Protein AF-Q3Z3P1-F1 (afdb_monomer_lite)

Foldseek 3Di:
DDPVVVVVVVCVVVVNDDPPDDDPDDDLLVVLLVQLVVVQVVCVVVVHHDDPVNSVVSSVVSSVVVVVVVVVVVVVVVVVD

Secondary structure (DSSP, 8-state):
--HHHHHHHHHHHTT-------SSS--HHHHHHHHHHHHHHHHHHTT-PPPHHHHHHHHHHHHHHHHHHHHHHHHHHHTT-

Structure (mmCIF, N/CA/C/O backbone):
data_AF-Q3Z3P1-F1
#
_entry.id   AF-Q3Z3P1-F1
#
loop_
_atom_site.group_PDB
_atom_site.id
_atom_site.type_symbol
_atom_site.label_atom_id
_atom_site.label_alt_id
_atom_site.label_comp_id
_atom_site.label_asym_id
_atom_site.label_entity_id
_atom_site.label_seq_id
_atom_site.pdbx_PDB_ins_code
_atom_site.Cartn_x
_atom_site.Cartn_y
_atom_site.Cartn_z
_atom_site.occupancy
_atom_site.B_iso_or_equiv
_atom_site.auth_seq_id
_atom_site.auth_comp_id
_atom_site.auth_asym_id
_atom_site.auth_atom_id
_atom_site.pdbx_PDB_model_num
ATOM 1 N N . MET A 1 1 ? 41.154 -9.047 0.038 1.00 55.62 1 MET A N 1
ATOM 2 C CA . MET A 1 1 ? 39.957 -8.627 0.782 1.00 55.62 1 MET A CA 1
ATOM 3 C C . MET A 1 1 ? 39.820 -7.124 0.613 1.00 55.62 1 MET A C 1
ATOM 5 O O . MET A 1 1 ? 40.742 -6.412 0.990 1.00 55.62 1 MET A O 1
ATOM 9 N N . THR A 1 2 ? 38.765 -6.666 -0.053 1.00 75.69 2 THR A N 1
ATOM 10 C CA . THR A 1 2 ? 38.543 -5.267 -0.445 1.00 75.69 2 THR A CA 1
ATOM 11 C C . THR A 1 2 ? 37.476 -4.619 0.435 1.00 75.69 2 THR A C 1
ATOM 13 O O . THR A 1 2 ? 36.665 -5.299 1.064 1.00 75.69 2 THR A O 1
ATOM 16 N N . GLU A 1 3 ? 37.459 -3.291 0.484 1.00 53.91 3 GLU A N 1
ATOM 17 C CA . GLU A 1 3 ? 36.505 -2.510 1.281 1.00 53.91 3 GLU A CA 1
ATOM 18 C C . GLU A 1 3 ? 35.035 -2.863 0.965 1.00 53.91 3 GLU A C 1
ATOM 20 O O . GLU A 1 3 ? 34.202 -2.965 1.868 1.00 53.91 3 GLU A O 1
ATOM 25 N N . ALA A 1 4 ? 34.739 -3.180 -0.301 1.00 65.12 4 AL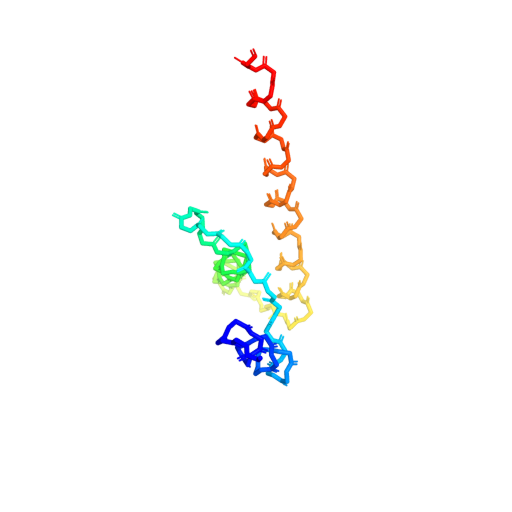A A N 1
ATOM 26 C CA . ALA A 1 4 ? 33.420 -3.617 -0.758 1.00 65.12 4 ALA A CA 1
ATOM 27 C C . ALA A 1 4 ? 32.972 -4.960 -0.146 1.00 65.12 4 ALA A C 1
ATOM 29 O O . ALA A 1 4 ? 31.784 -5.169 0.106 1.00 65.12 4 ALA A O 1
ATOM 30 N N . GLU A 1 5 ? 33.911 -5.863 0.139 1.00 73.19 5 GLU A N 1
ATOM 31 C CA . GLU A 1 5 ? 33.620 -7.182 0.713 1.00 73.19 5 GLU A CA 1
ATOM 32 C C . GLU A 1 5 ? 33.303 -7.083 2.211 1.00 73.19 5 GLU A C 1
ATOM 34 O O . GLU A 1 5 ? 32.355 -7.709 2.691 1.00 73.19 5 GLU A O 1
ATOM 39 N N . ILE A 1 6 ? 34.033 -6.235 2.944 1.00 79.88 6 ILE A N 1
ATOM 40 C CA . ILE A 1 6 ? 33.783 -5.964 4.371 1.00 79.88 6 ILE A CA 1
ATOM 41 C C . ILE A 1 6 ? 32.424 -5.272 4.544 1.00 79.88 6 ILE A C 1
ATOM 43 O O . ILE A 1 6 ? 31.625 -5.651 5.405 1.00 79.88 6 ILE A O 1
ATOM 47 N N . LEU A 1 7 ? 32.116 -4.308 3.674 1.00 67.00 7 LEU A N 1
ATOM 48 C CA . LEU A 1 7 ? 30.833 -3.610 3.672 1.00 67.00 7 LEU A CA 1
ATOM 49 C C . LEU A 1 7 ? 29.660 -4.556 3.354 1.00 67.00 7 LEU A C 1
ATOM 51 O O . LEU A 1 7 ? 28.589 -4.443 3.955 1.00 67.00 7 LEU A O 1
ATOM 55 N N . GLY A 1 8 ? 29.866 -5.522 2.453 1.00 74.31 8 GLY A N 1
ATOM 56 C CA . GLY A 1 8 ? 28.889 -6.569 2.144 1.00 74.31 8 GLY A CA 1
ATOM 57 C C . GLY A 1 8 ? 28.570 -7.467 3.344 1.00 74.31 8 GLY A C 1
ATOM 58 O O . GLY A 1 8 ? 27.406 -7.804 3.573 1.00 74.31 8 GLY A O 1
ATOM 59 N N . LEU A 1 9 ? 29.575 -7.803 4.156 1.00 82.12 9 LEU A N 1
ATOM 60 C CA . LEU A 1 9 ? 29.398 -8.621 5.359 1.00 82.12 9 LEU A CA 1
ATOM 61 C C . LEU A 1 9 ? 28.606 -7.892 6.450 1.00 82.12 9 LEU A C 1
ATOM 63 O O . LEU A 1 9 ? 27.656 -8.460 6.989 1.00 82.12 9 LEU A O 1
ATOM 67 N N . ILE A 1 10 ? 28.936 -6.627 6.732 1.00 78.94 10 ILE A N 1
ATOM 68 C CA . ILE A 1 10 ? 28.228 -5.813 7.738 1.00 78.94 10 ILE A CA 1
ATOM 69 C C . ILE A 1 10 ? 26.745 -5.671 7.371 1.00 78.94 10 ILE A C 1
ATOM 71 O O . ILE A 1 10 ? 25.869 -5.869 8.212 1.00 78.94 10 ILE A O 1
ATOM 75 N N . ARG A 1 11 ? 26.447 -5.398 6.096 1.00 70.75 11 ARG A N 1
ATOM 76 C CA . ARG A 1 11 ? 25.071 -5.267 5.588 1.00 70.75 11 ARG A CA 1
ATOM 77 C C . ARG A 1 11 ? 24.284 -6.571 5.685 1.00 70.75 11 ARG A C 1
ATOM 79 O O . ARG A 1 11 ? 23.122 -6.548 6.082 1.00 70.75 11 ARG A O 1
ATOM 86 N N . ARG A 1 12 ? 24.924 -7.710 5.401 1.00 71.88 12 ARG A N 1
ATOM 87 C CA . ARG A 1 12 ? 24.311 -9.039 5.532 1.00 71.88 12 ARG A CA 1
ATOM 88 C C . ARG A 1 12 ? 23.960 -9.371 6.982 1.00 71.88 12 ARG A C 1
ATOM 90 O O . ARG A 1 12 ? 22.866 -9.867 7.231 1.00 71.88 12 ARG A O 1
ATOM 97 N N . VAL A 1 13 ? 24.856 -9.077 7.925 1.00 76.00 13 VAL A N 1
ATOM 98 C CA . VAL A 1 13 ? 24.624 -9.304 9.364 1.00 76.00 13 VAL A CA 1
ATOM 99 C C . VAL A 1 13 ? 23.550 -8.360 9.913 1.00 76.00 13 VAL A C 1
ATOM 101 O O . VAL A 1 13 ? 22.726 -8.777 10.719 1.00 76.00 13 VAL A O 1
ATOM 104 N N . ALA A 1 14 ? 23.501 -7.118 9.427 1.00 69.56 14 ALA A N 1
ATOM 105 C CA . ALA A 1 14 ? 22.473 -6.142 9.786 1.00 69.56 14 ALA A CA 1
ATOM 106 C C . ALA A 1 14 ? 21.128 -6.333 9.047 1.00 69.56 14 ALA A C 1
ATOM 108 O O . ALA A 1 14 ? 20.189 -5.580 9.292 1.00 69.56 14 ALA A O 1
ATOM 109 N N . GLY A 1 15 ? 21.016 -7.307 8.13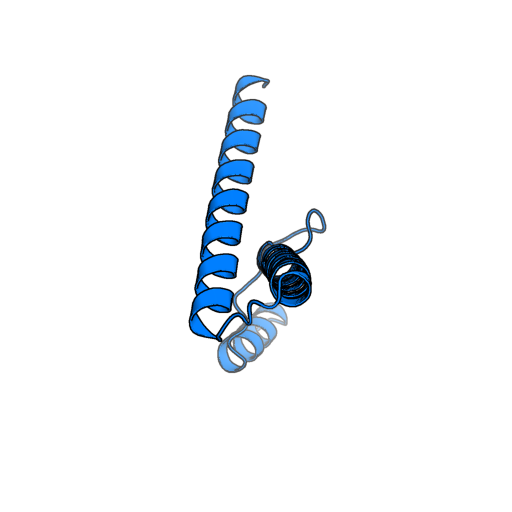3 1.00 51.16 15 GLY A N 1
ATOM 110 C CA . GLY A 1 15 ? 19.795 -7.571 7.357 1.00 51.16 15 GLY A CA 1
ATOM 111 C C . GLY A 1 15 ? 19.456 -6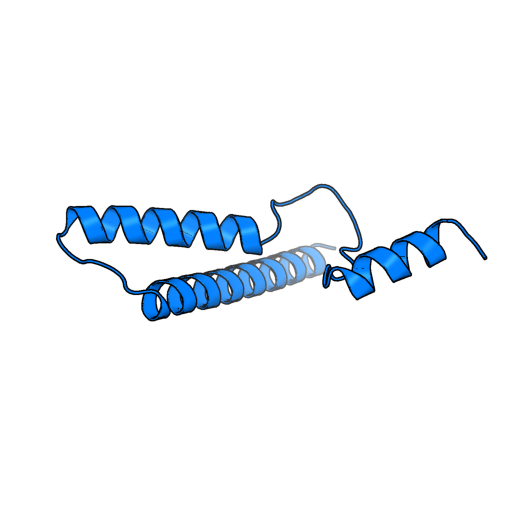.516 6.292 1.00 51.16 15 GLY A C 1
ATOM 112 O O . GLY A 1 15 ? 18.324 -6.463 5.814 1.00 51.16 15 GLY A O 1
ATOM 113 N N . ILE A 1 16 ? 20.414 -5.673 5.903 1.00 61.03 16 ILE A N 1
ATOM 114 C CA . ILE A 1 16 ? 20.228 -4.599 4.923 1.00 61.03 16 ILE A CA 1
ATOM 115 C C . ILE A 1 16 ? 20.599 -5.141 3.538 1.00 61.03 16 ILE A C 1
ATOM 117 O O . ILE A 1 16 ? 21.770 -5.374 3.242 1.00 61.03 16 ILE A O 1
ATOM 121 N N . SER A 1 17 ? 19.599 -5.372 2.684 1.00 54.72 17 SER A N 1
ATOM 122 C CA . SER A 1 17 ? 19.831 -5.890 1.330 1.00 54.72 17 SER A CA 1
ATOM 123 C C . SER A 1 17 ? 20.500 -4.845 0.425 1.00 54.72 17 SER A C 1
ATOM 125 O O . SER A 1 17 ? 20.256 -3.645 0.553 1.00 54.72 17 SER A O 1
ATOM 127 N N . GLN A 1 18 ? 21.360 -5.321 -0.478 1.00 51.28 18 GLN A N 1
ATOM 128 C CA . GLN A 1 18 ? 22.222 -4.559 -1.385 1.00 51.28 18 GLN A CA 1
ATOM 129 C C . GLN A 1 18 ? 21.386 -3.672 -2.325 1.00 51.28 18 GLN A C 1
ATOM 131 O O . GLN A 1 18 ? 20.933 -4.116 -3.375 1.00 51.28 18 GLN A O 1
ATOM 136 N N . GLN A 1 19 ? 21.151 -2.415 -1.945 1.00 44.91 19 GLN A N 1
ATOM 137 C CA . GLN A 1 19 ? 20.646 -1.411 -2.879 1.00 44.91 19 GLN A CA 1
ATOM 138 C C . GLN A 1 19 ? 21.795 -1.020 -3.805 1.00 44.91 19 GLN A C 1
ATOM 140 O O . GLN A 1 19 ? 22.695 -0.269 -3.432 1.00 44.91 19 GLN A O 1
ATOM 145 N N . VAL A 1 20 ? 21.782 -1.642 -4.980 1.00 42.41 20 VAL A N 1
ATOM 146 C CA . VAL A 1 20 ? 22.498 -1.184 -6.163 1.00 42.41 20 VAL A CA 1
ATOM 147 C C . VAL A 1 20 ? 21.779 0.066 -6.674 1.00 42.41 20 VAL A C 1
ATOM 149 O O . VAL A 1 20 ? 20.594 0.011 -6.992 1.00 42.41 20 VAL A O 1
ATOM 152 N N . ASP A 1 21 ? 22.552 1.147 -6.673 1.00 43.44 21 ASP A N 1
ATOM 153 C CA . ASP A 1 21 ? 22.493 2.371 -7.470 1.00 43.44 21 ASP A CA 1
ATOM 154 C C . ASP A 1 21 ? 21.333 3.387 -7.392 1.00 43.44 21 ASP A C 1
ATOM 156 O O . ASP A 1 21 ? 20.152 3.104 -7.570 1.00 43.44 21 ASP A O 1
ATOM 160 N N . GLU A 1 22 ? 21.805 4.631 -7.203 1.00 41.59 22 GLU A N 1
ATOM 161 C CA . GLU A 1 22 ? 21.426 5.857 -7.918 1.00 41.59 22 GLU A CA 1
ATOM 162 C C . GLU A 1 22 ? 20.087 6.535 -7.586 1.00 41.59 22 GLU A C 1
ATOM 164 O O . GLU A 1 22 ? 19.069 6.337 -8.232 1.00 41.59 22 GLU A O 1
ATOM 169 N N . GLN A 1 23 ? 20.135 7.438 -6.599 1.00 41.78 23 GLN A N 1
ATOM 170 C CA . GLN A 1 23 ? 19.759 8.870 -6.687 1.00 41.78 23 GLN A CA 1
ATOM 171 C C . GLN A 1 23 ? 18.553 9.357 -7.538 1.00 41.78 23 GLN A C 1
ATOM 173 O O . GLN A 1 23 ? 18.449 10.554 -7.802 1.00 41.78 23 GLN A O 1
ATOM 178 N N . ALA A 1 24 ? 17.564 8.529 -7.864 1.00 47.62 24 ALA A N 1
ATOM 179 C CA . ALA A 1 24 ? 16.274 8.975 -8.386 1.00 47.62 24 ALA A CA 1
ATOM 180 C C . ALA A 1 24 ? 15.147 8.077 -7.858 1.00 47.62 24 ALA A C 1
ATOM 182 O O . ALA A 1 24 ? 15.167 6.869 -8.043 1.00 47.62 24 ALA A O 1
ATOM 183 N N . MET A 1 25 ? 14.135 8.696 -7.244 1.00 52.81 25 MET A N 1
ATOM 184 C CA . MET A 1 25 ? 13.061 8.092 -6.438 1.00 52.81 25 MET A CA 1
ATOM 185 C C . MET A 1 25 ? 13.493 7.674 -5.029 1.00 52.81 25 MET A C 1
ATOM 187 O O . MET A 1 25 ? 14.325 6.799 -4.824 1.00 52.81 25 MET A O 1
ATOM 191 N N . GLN A 1 26 ? 12.832 8.287 -4.040 1.00 55.00 26 GLN A N 1
ATOM 192 C CA . GLN A 1 26 ? 12.673 7.721 -2.699 1.00 55.00 26 GLN A CA 1
ATOM 193 C C . GLN A 1 26 ? 12.471 6.201 -2.822 1.00 55.00 26 GLN A C 1
ATOM 195 O O . GLN A 1 26 ? 11.676 5.788 -3.674 1.00 55.00 26 GLN A O 1
ATOM 200 N N . PRO A 1 27 ? 13.161 5.363 -2.028 1.00 73.38 27 PRO A N 1
ATOM 201 C CA . PRO A 1 27 ? 12.975 3.923 -2.123 1.00 73.38 27 PRO A CA 1
ATOM 202 C C . PRO A 1 27 ? 11.482 3.628 -1.949 1.00 73.38 27 PRO A C 1
ATOM 204 O O . PRO A 1 27 ? 10.854 4.182 -1.047 1.00 73.38 27 PRO A O 1
ATOM 207 N N . ASP A 1 28 ? 10.894 2.798 -2.821 1.00 72.88 28 ASP A N 1
ATOM 208 C CA . ASP A 1 28 ? 9.438 2.555 -2.860 1.00 72.88 28 ASP A CA 1
ATOM 209 C C . ASP A 1 28 ? 8.871 2.176 -1.478 1.00 72.88 28 ASP A C 1
ATOM 211 O O . ASP A 1 28 ? 7.696 2.403 -1.209 1.00 72.88 28 ASP A O 1
ATOM 215 N N . SER A 1 29 ? 9.707 1.647 -0.577 1.00 70.00 29 SER A N 1
ATOM 216 C CA . SER A 1 29 ? 9.397 1.423 0.837 1.00 70.00 29 SER A CA 1
ATOM 217 C C . SER A 1 29 ? 9.065 2.704 1.612 1.00 70.00 29 SER A C 1
ATOM 219 O O . SER A 1 29 ? 8.048 2.732 2.297 1.00 70.00 29 SER A O 1
ATOM 221 N N . VAL A 1 30 ? 9.869 3.762 1.482 1.00 78.25 30 VAL A N 1
ATOM 222 C CA . VAL A 1 30 ? 9.620 5.082 2.087 1.00 78.25 30 VAL A CA 1
ATOM 223 C C . VAL A 1 30 ? 8.375 5.712 1.471 1.00 78.25 30 VAL A C 1
ATOM 225 O O . VAL A 1 30 ? 7.538 6.261 2.184 1.00 78.25 30 VAL A O 1
ATOM 228 N N . THR A 1 31 ? 8.188 5.583 0.155 1.00 80.69 31 THR A N 1
ATOM 229 C CA . THR A 1 31 ? 6.964 6.061 -0.503 1.00 80.69 31 THR A CA 1
ATOM 230 C C . THR A 1 31 ? 5.732 5.302 -0.012 1.00 80.69 31 THR A C 1
ATOM 232 O O . THR A 1 31 ? 4.736 5.928 0.341 1.00 80.69 31 THR A O 1
ATOM 235 N N . ALA A 1 32 ? 5.790 3.975 0.072 1.00 80.62 32 ALA A N 1
ATOM 236 C CA . ALA A 1 32 ? 4.684 3.158 0.556 1.00 80.62 32 ALA A CA 1
ATOM 237 C C . ALA A 1 32 ? 4.364 3.415 2.033 1.00 80.62 32 ALA A C 1
ATOM 239 O O . ALA A 1 32 ? 3.193 3.414 2.408 1.00 80.62 32 ALA A O 1
ATOM 240 N N . GLU A 1 33 ? 5.375 3.679 2.863 1.00 85.00 33 GLU A N 1
ATOM 241 C CA . GLU A 1 33 ? 5.168 4.075 4.255 1.00 85.00 33 GLU A CA 1
ATOM 242 C C . GLU A 1 33 ? 4.492 5.448 4.361 1.00 85.00 33 GLU A C 1
ATOM 244 O O . GLU A 1 33 ? 3.531 5.596 5.114 1.00 85.00 33 GLU A O 1
ATOM 249 N N . ASN A 1 34 ? 4.916 6.429 3.558 1.00 88.88 34 ASN A N 1
ATOM 250 C CA . ASN A 1 34 ? 4.270 7.742 3.516 1.00 88.88 34 ASN A CA 1
ATOM 251 C C . ASN A 1 34 ? 2.804 7.641 3.074 1.00 88.88 34 ASN A C 1
ATOM 253 O O . ASN A 1 34 ? 1.937 8.253 3.692 1.00 88.88 34 ASN A O 1
ATOM 257 N N . TYR A 1 35 ? 2.501 6.823 2.060 1.00 87.62 35 TYR A N 1
ATOM 258 C CA . TYR A 1 35 ? 1.116 6.562 1.660 1.00 87.62 35 TYR A CA 1
ATOM 259 C C . TYR A 1 35 ? 0.308 5.894 2.773 1.00 87.62 35 TYR A C 1
ATOM 261 O O . TYR A 1 35 ? -0.816 6.313 3.029 1.00 87.62 35 TYR A O 1
ATOM 269 N N . ALA A 1 36 ? 0.869 4.894 3.458 1.00 89.31 36 ALA A N 1
ATOM 270 C CA . ALA A 1 36 ? 0.184 4.237 4.567 1.00 89.31 36 ALA A CA 1
ATOM 271 C C . ALA A 1 36 ? -0.152 5.229 5.694 1.00 89.31 36 ALA A C 1
ATOM 273 O O . ALA A 1 36 ? -1.257 5.187 6.221 1.00 89.31 36 ALA A O 1
ATOM 274 N N . ARG A 1 37 ? 0.750 6.171 6.006 1.00 91.12 37 ARG A N 1
ATOM 275 C CA . ARG A 1 37 ? 0.496 7.237 6.992 1.00 91.12 37 ARG A CA 1
ATOM 276 C C . ARG A 1 37 ? -0.607 8.202 6.560 1.00 91.12 37 ARG A C 1
ATOM 278 O O . ARG A 1 37 ? -1.425 8.580 7.387 1.00 91.12 37 ARG A O 1
ATOM 285 N N . VAL A 1 38 ? -0.647 8.584 5.283 1.00 93.31 38 VAL A N 1
ATOM 286 C CA . VAL A 1 38 ? -1.721 9.443 4.755 1.00 93.31 38 VAL A CA 1
ATOM 287 C C . VAL A 1 38 ? -3.070 8.730 4.830 1.00 93.31 38 VAL A C 1
ATOM 289 O O . VAL A 1 38 ? -4.058 9.337 5.228 1.00 93.31 38 VAL A O 1
ATOM 292 N N . VAL A 1 39 ? -3.119 7.441 4.478 1.00 91.44 39 VAL A N 1
ATOM 293 C CA . VAL A 1 39 ? -4.356 6.653 4.581 1.00 91.44 39 VAL A CA 1
ATOM 294 C C . VAL A 1 39 ? -4.793 6.531 6.040 1.00 91.44 39 VAL A C 1
ATOM 296 O O . VAL A 1 39 ? -5.963 6.757 6.324 1.00 91.44 39 VAL A O 1
ATOM 299 N N . ASP A 1 40 ? -3.870 6.263 6.964 1.00 93.62 40 ASP A N 1
ATOM 300 C CA . ASP A 1 40 ? -4.155 6.244 8.404 1.00 93.62 40 ASP A CA 1
ATOM 301 C C . ASP A 1 40 ? -4.707 7.583 8.910 1.00 93.62 40 ASP A C 1
ATOM 303 O O . ASP A 1 40 ? -5.690 7.617 9.645 1.00 93.62 40 ASP A O 1
ATOM 307 N N . GLU A 1 41 ? -4.142 8.707 8.465 1.00 95.88 41 GLU A N 1
ATOM 308 C CA . GLU A 1 41 ? -4.649 10.030 8.828 1.00 95.88 41 GLU A CA 1
ATOM 309 C C . GLU A 1 41 ? -6.074 10.274 8.310 1.00 95.88 41 GLU A C 1
ATOM 311 O O . GLU A 1 41 ? -6.912 10.786 9.053 1.00 95.88 41 GLU A O 1
ATOM 316 N N . VAL A 1 42 ? -6.361 9.906 7.058 1.00 96.94 42 VAL A N 1
ATOM 317 C CA . VAL A 1 42 ? -7.702 10.051 6.467 1.00 96.94 42 VAL A CA 1
ATOM 318 C C . VAL A 1 42 ? -8.712 9.185 7.212 1.00 96.94 42 VAL A C 1
ATOM 320 O O . VAL A 1 42 ? -9.738 9.696 7.646 1.00 96.94 42 VAL A O 1
ATOM 323 N N . MET A 1 43 ? -8.397 7.908 7.436 1.00 96.75 43 MET A N 1
ATOM 324 C CA . MET A 1 43 ? -9.297 6.985 8.132 1.00 96.75 43 MET A CA 1
ATOM 325 C C . MET A 1 43 ? -9.577 7.453 9.562 1.00 96.75 43 MET A C 1
ATOM 327 O O . MET A 1 43 ? -10.725 7.450 10.002 1.00 96.75 43 MET A O 1
ATOM 331 N N . ARG A 1 44 ? -8.560 7.971 10.261 1.00 95.31 44 ARG A N 1
ATOM 332 C CA . ARG A 1 44 ? -8.724 8.506 11.616 1.00 95.31 44 ARG A CA 1
ATOM 333 C C . ARG A 1 44 ? -9.644 9.727 11.662 1.00 95.31 44 ARG A C 1
ATOM 335 O O . ARG A 1 44 ? -10.390 9.879 12.625 1.00 95.31 44 ARG A O 1
ATOM 342 N N . ARG A 1 45 ? -9.622 10.590 10.638 1.00 96.94 45 ARG A N 1
ATOM 343 C CA . ARG A 1 45 ? -10.568 11.722 10.524 1.00 96.94 45 ARG A CA 1
ATOM 344 C C . ARG A 1 45 ? -12.012 11.246 10.363 1.00 96.94 45 ARG A C 1
ATOM 346 O O . ARG A 1 45 ? -12.913 11.911 10.862 1.00 96.94 45 ARG A O 1
ATOM 353 N N . ASP A 1 46 ? -12.200 10.082 9.753 1.00 97.06 46 ASP A N 1
ATOM 354 C CA . ASP A 1 46 ? -13.502 9.434 9.583 1.00 97.06 46 ASP A CA 1
ATOM 355 C C . ASP A 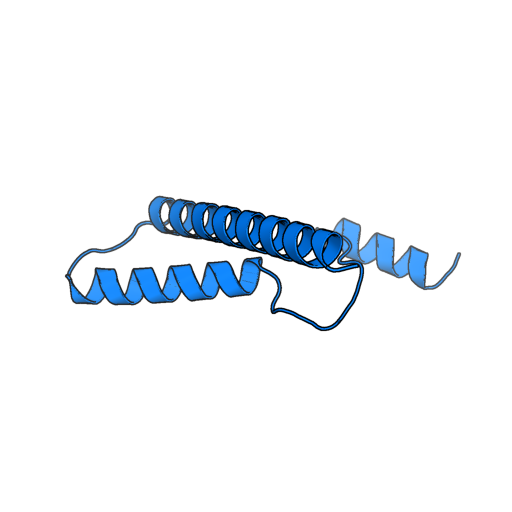1 46 ? -13.898 8.554 10.789 1.00 97.06 46 ASP A C 1
ATOM 357 O O . ASP A 1 46 ? -14.929 7.883 10.766 1.00 97.06 46 ASP A O 1
ATOM 361 N N . GLY A 1 47 ? -13.101 8.558 11.866 1.00 97.25 47 GLY A N 1
ATOM 362 C CA . GLY A 1 47 ? -13.347 7.759 13.069 1.00 97.25 47 GLY A CA 1
ATOM 363 C C . GLY A 1 47 ? -13.025 6.270 12.908 1.00 97.25 47 GLY A C 1
ATOM 364 O O . GLY A 1 47 ? -13.493 5.455 13.700 1.00 97.25 47 GLY A O 1
ATOM 365 N N . ILE A 1 48 ? -12.241 5.908 11.890 1.00 97.19 48 ILE A N 1
ATOM 366 C CA . ILE A 1 48 ? -11.829 4.535 11.596 1.00 97.19 48 ILE A CA 1
ATOM 367 C C . ILE A 1 48 ? -10.360 4.367 11.986 1.00 97.19 48 ILE A C 1
ATOM 369 O O . ILE A 1 48 ? -9.468 4.978 11.397 1.00 97.19 48 ILE A O 1
ATOM 373 N N . GLU A 1 49 ? -10.095 3.507 12.964 1.00 95.75 49 GLU A N 1
ATOM 374 C CA . GLU A 1 49 ? -8.730 3.138 1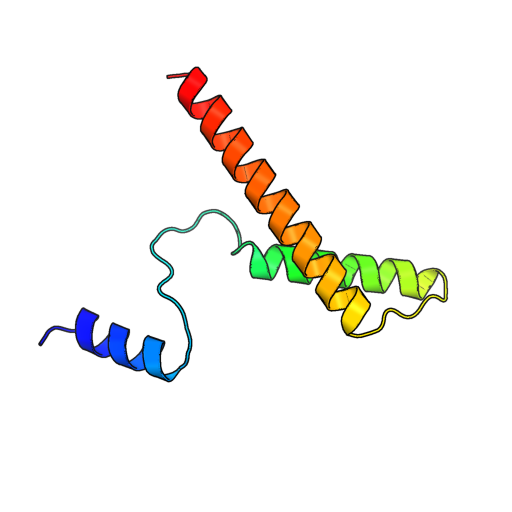3.339 1.00 95.75 49 GLU A CA 1
ATOM 375 C C . GLU A 1 49 ? -8.254 1.935 12.526 1.00 95.75 49 GLU A C 1
ATOM 377 O O . GLU A 1 49 ? -8.900 0.886 12.495 1.00 95.75 49 GLU A O 1
ATOM 382 N N . LEU A 1 50 ? -7.098 2.079 11.880 1.00 94.62 50 LEU A N 1
ATOM 383 C CA . LEU A 1 50 ? -6.456 0.990 11.158 1.00 94.62 50 LEU A CA 1
ATOM 384 C C . LEU A 1 50 ? -5.588 0.171 12.108 1.00 94.62 50 LEU A C 1
ATOM 386 O O . LEU A 1 50 ? -4.754 0.706 12.840 1.00 94.62 50 LEU A O 1
ATOM 390 N N . ASN A 1 51 ? -5.736 -1.152 12.065 1.00 95.25 51 ASN A N 1
ATOM 391 C CA . ASN A 1 51 ? -4.866 -2.029 12.839 1.00 95.25 51 ASN A CA 1
ATOM 392 C C . ASN A 1 51 ? -3.547 -2.307 12.088 1.00 95.25 51 ASN A C 1
ATOM 394 O O . ASN A 1 51 ? -3.358 -1.973 10.915 1.00 95.25 51 ASN A O 1
ATOM 398 N N . GLY A 1 52 ? -2.605 -2.973 12.761 1.00 92.88 52 GLY A N 1
ATOM 399 C CA . GLY A 1 52 ? -1.304 -3.298 12.164 1.00 92.88 52 GLY A CA 1
ATOM 400 C C . GLY A 1 52 ? -1.381 -4.174 10.902 1.00 92.88 52 GLY A C 1
ATOM 401 O O . GLY A 1 52 ? -0.499 -4.090 10.044 1.00 92.88 52 GLY A O 1
ATOM 402 N N . VAL A 1 53 ? -2.428 -4.995 10.756 1.00 96.25 53 VAL A N 1
ATOM 403 C CA . VAL A 1 53 ? -2.664 -5.819 9.559 1.00 96.25 53 VAL A CA 1
ATOM 404 C C . VAL A 1 53 ? -3.131 -4.948 8.396 1.00 96.25 53 VAL A C 1
ATOM 406 O O . VAL A 1 53 ? -2.585 -5.077 7.299 1.00 96.25 53 VAL A O 1
ATOM 409 N N . ASP A 1 54 ? -4.052 -4.017 8.633 1.00 95.38 54 ASP A N 1
ATOM 410 C CA . ASP A 1 54 ? -4.527 -3.065 7.623 1.00 95.38 54 ASP A CA 1
ATOM 411 C C . ASP A 1 54 ? -3.373 -2.209 7.101 1.00 95.38 54 ASP A C 1
ATOM 413 O O . ASP A 1 54 ? -3.144 -2.122 5.892 1.00 95.38 54 ASP A O 1
ATOM 417 N N . MET A 1 55 ? -2.559 -1.678 8.016 1.00 93.94 55 MET A N 1
ATOM 418 C CA . MET A 1 55 ? -1.373 -0.887 7.684 1.00 93.94 55 MET A CA 1
ATOM 419 C C . MET A 1 55 ? -0.377 -1.672 6.827 1.00 93.94 55 MET A C 1
ATOM 421 O O . MET A 1 55 ? 0.165 -1.160 5.840 1.00 93.94 55 MET A O 1
ATOM 425 N N . ARG A 1 56 ? -0.155 -2.950 7.155 1.00 94.12 56 ARG A N 1
ATOM 426 C CA . ARG A 1 56 ? 0.700 -3.833 6.355 1.00 94.12 56 ARG A CA 1
ATOM 427 C C . ARG A 1 56 ? 0.098 -4.100 4.975 1.00 94.12 56 ARG A C 1
ATOM 429 O O . ARG A 1 56 ? 0.841 -4.084 3.993 1.00 94.12 56 ARG A O 1
ATOM 436 N N . ASN A 1 57 ? -1.208 -4.335 4.887 1.00 93.44 57 ASN A N 1
ATOM 437 C CA . ASN A 1 57 ? -1.906 -4.593 3.628 1.00 93.44 57 ASN A CA 1
ATOM 438 C C . ASN A 1 57 ? -1.855 -3.378 2.694 1.00 93.44 57 ASN A C 1
ATOM 440 O O . ASN A 1 57 ? -1.530 -3.530 1.514 1.00 93.44 57 ASN A O 1
ATOM 444 N N . ILE A 1 58 ? -2.078 -2.176 3.230 1.00 91.06 58 ILE A N 1
ATOM 445 C CA . ILE A 1 58 ? -1.968 -0.914 2.490 1.00 91.06 58 ILE A CA 1
ATOM 446 C C . ILE A 1 58 ? -0.549 -0.746 1.944 1.00 91.06 58 ILE A C 1
ATOM 448 O O . ILE A 1 58 ? -0.374 -0.552 0.740 1.00 91.06 58 ILE A O 1
ATOM 452 N N . ARG A 1 59 ? 0.479 -0.907 2.789 1.00 89.69 59 ARG A N 1
ATOM 453 C CA . ARG A 1 59 ? 1.881 -0.800 2.357 1.00 89.69 59 ARG A CA 1
ATOM 454 C C . ARG A 1 59 ? 2.207 -1.790 1.236 1.00 89.69 59 ARG A C 1
ATOM 456 O O . ARG A 1 59 ? 2.822 -1.405 0.245 1.00 89.69 59 ARG A O 1
ATOM 463 N N . THR A 1 60 ? 1.768 -3.043 1.361 1.00 89.81 60 THR A N 1
ATOM 464 C CA . THR A 1 60 ? 1.976 -4.072 0.330 1.00 89.81 60 THR A CA 1
ATOM 465 C C . THR A 1 60 ? 1.314 -3.690 -0.996 1.00 89.81 60 THR A C 1
ATOM 467 O O . THR A 1 60 ? 1.959 -3.778 -2.039 1.00 89.81 60 THR A O 1
ATOM 470 N N . ARG A 1 61 ? 0.066 -3.199 -0.986 1.00 92.44 61 ARG A N 1
ATOM 471 C CA . ARG A 1 61 ? -0.613 -2.789 -2.227 1.00 92.44 61 ARG A CA 1
ATOM 472 C C . ARG A 1 61 ? 0.005 -1.561 -2.876 1.00 92.44 61 ARG A C 1
ATOM 474 O O . ARG A 1 61 ? 0.105 -1.511 -4.101 1.00 92.44 61 ARG A O 1
ATOM 481 N N . VAL A 1 62 ? 0.477 -0.600 -2.086 1.00 89.50 62 VAL A N 1
ATOM 482 C CA . VAL A 1 62 ? 1.188 0.561 -2.635 1.00 89.50 62 VAL A CA 1
ATOM 483 C C . VAL A 1 62 ? 2.498 0.128 -3.295 1.00 89.50 62 VAL A C 1
ATOM 485 O O . VAL A 1 62 ? 2.792 0.577 -4.401 1.00 89.50 62 VAL A O 1
ATOM 488 N N . LEU A 1 63 ? 3.248 -0.795 -2.687 1.00 86.31 63 LEU A N 1
ATOM 489 C CA . LEU A 1 63 ? 4.463 -1.346 -3.298 1.00 86.31 63 LEU A CA 1
ATOM 490 C C . LEU A 1 63 ? 4.178 -2.032 -4.640 1.00 86.31 63 LEU A C 1
ATOM 492 O O . LEU A 1 63 ? 4.904 -1.820 -5.610 1.00 86.31 63 LEU A O 1
ATOM 496 N N . GLU A 1 64 ? 3.105 -2.816 -4.734 1.00 88.12 64 GLU A N 1
ATOM 497 C CA . GLU A 1 64 ? 2.703 -3.452 -5.994 1.00 88.12 64 GLU A CA 1
ATOM 498 C C . GLU A 1 64 ? 2.330 -2.429 -7.075 1.00 88.12 64 GLU A C 1
ATOM 500 O O . GLU A 1 64 ? 2.730 -2.584 -8.235 1.00 88.12 64 GLU A O 1
ATOM 505 N N . LEU A 1 65 ? 1.613 -1.365 -6.697 1.00 91.06 65 LEU A N 1
ATOM 506 C CA . LEU A 1 65 ? 1.255 -0.266 -7.592 1.00 91.06 65 LEU A CA 1
ATOM 507 C C . LEU A 1 65 ? 2.504 0.460 -8.112 1.00 91.06 65 LEU A C 1
ATOM 509 O O . LEU A 1 65 ? 2.616 0.708 -9.315 1.00 91.06 65 LEU A O 1
ATOM 513 N N . LEU A 1 66 ? 3.455 0.777 -7.230 1.00 87.00 66 LEU A N 1
ATOM 514 C CA . LEU A 1 66 ? 4.714 1.434 -7.594 1.00 87.00 66 LEU A CA 1
ATOM 515 C C . LEU A 1 66 ? 5.556 0.547 -8.516 1.00 87.00 66 LEU A C 1
ATOM 517 O O . LEU A 1 66 ? 6.028 1.009 -9.557 1.00 87.00 66 LEU A O 1
ATOM 521 N N . ALA A 1 67 ? 5.643 -0.750 -8.215 1.00 85.56 67 ALA A N 1
ATOM 522 C CA . ALA A 1 67 ? 6.332 -1.714 -9.062 1.00 85.56 67 ALA A CA 1
ATOM 523 C C . ALA A 1 67 ? 5.672 -1.835 -10.448 1.00 85.56 67 ALA A C 1
ATOM 525 O O . ALA A 1 67 ? 6.359 -1.891 -11.472 1.00 85.56 67 ALA A O 1
ATOM 526 N N . TYR A 1 68 ? 4.336 -1.843 -10.510 1.00 87.31 68 TYR A N 1
ATOM 527 C CA . TYR A 1 68 ? 3.607 -1.823 -11.778 1.00 87.31 68 TYR A CA 1
ATOM 528 C C . TYR A 1 68 ? 3.863 -0.535 -12.567 1.00 87.31 68 TYR A C 1
ATOM 530 O O . TYR A 1 68 ? 4.137 -0.599 -13.769 1.00 87.31 68 TYR A O 1
ATOM 538 N N . ARG A 1 69 ? 3.813 0.625 -11.901 1.00 87.88 69 ARG A N 1
ATOM 539 C CA . ARG A 1 69 ? 4.082 1.931 -12.513 1.00 87.88 69 ARG A CA 1
ATOM 540 C C . ARG A 1 69 ? 5.479 1.970 -13.122 1.00 87.88 69 ARG A C 1
ATOM 542 O O . ARG A 1 69 ? 5.601 2.340 -14.287 1.00 87.88 69 ARG A O 1
ATOM 549 N N . ARG A 1 70 ? 6.490 1.508 -12.383 1.00 84.94 70 ARG A N 1
ATOM 550 C CA . ARG A 1 70 ? 7.884 1.443 -12.837 1.00 84.94 70 ARG A CA 1
ATOM 551 C C . ARG A 1 70 ? 8.033 0.571 -14.084 1.00 84.94 70 ARG A C 1
ATOM 553 O O . ARG A 1 70 ? 8.569 1.027 -15.087 1.00 84.94 70 ARG A O 1
ATOM 560 N N . ARG A 1 71 ? 7.458 -0.639 -14.078 1.00 85.38 71 ARG A N 1
ATOM 561 C CA . ARG A 1 71 ? 7.453 -1.528 -15.259 1.00 85.38 71 ARG A CA 1
ATOM 562 C C . ARG A 1 71 ? 6.744 -0.905 -16.462 1.00 85.38 71 ARG A C 1
ATOM 564 O O . ARG A 1 71 ? 7.178 -1.078 -17.596 1.00 85.38 71 ARG A O 1
ATOM 571 N N . SER A 1 72 ? 5.639 -0.195 -16.240 1.00 83.00 72 SER A N 1
ATOM 572 C CA . SER A 1 72 ? 4.929 0.508 -17.315 1.00 83.00 72 SER A CA 1
ATOM 573 C C . SER A 1 72 ? 5.717 1.693 -17.870 1.00 83.00 72 SER A C 1
ATOM 575 O O . SER A 1 72 ? 5.672 1.912 -19.077 1.00 83.00 72 SER A O 1
ATOM 577 N N . GLN A 1 73 ? 6.435 2.441 -17.029 1.00 83.69 73 GLN A N 1
ATOM 578 C CA . GLN A 1 73 ? 7.320 3.523 -17.472 1.00 83.69 73 GLN A CA 1
ATOM 579 C C . GLN A 1 73 ? 8.473 2.973 -18.312 1.00 83.69 73 GLN A C 1
ATOM 581 O O . GLN A 1 73 ? 8.614 3.386 -19.458 1.00 83.69 73 GLN A O 1
ATOM 586 N N . GLN A 1 74 ? 9.163 1.940 -17.820 1.00 80.88 74 GLN A N 1
ATOM 587 C CA . GLN A 1 74 ? 10.235 1.260 -18.556 1.00 80.88 74 GLN A CA 1
ATOM 588 C C . GLN A 1 74 ? 9.770 0.764 -19.932 1.00 80.88 74 GLN A C 1
ATOM 590 O O . GLN A 1 74 ? 10.420 1.019 -20.939 1.00 80.88 74 GLN A O 1
ATOM 595 N N . ARG A 1 75 ? 8.595 0.119 -20.018 1.00 84.31 75 ARG A N 1
ATOM 596 C CA . ARG A 1 75 ? 8.039 -0.317 -21.314 1.00 84.31 75 ARG A CA 1
ATOM 597 C C . ARG A 1 75 ? 7.786 0.842 -22.276 1.00 84.31 75 ARG A C 1
ATOM 599 O O . ARG A 1 75 ? 8.049 0.705 -23.465 1.00 84.31 75 ARG A O 1
ATOM 606 N N . ARG A 1 76 ? 7.251 1.962 -21.782 1.00 82.06 76 ARG A N 1
ATOM 607 C CA . ARG A 1 76 ? 6.986 3.151 -22.609 1.00 82.06 76 ARG A CA 1
ATOM 608 C C . ARG A 1 76 ? 8.278 3.810 -23.082 1.00 82.06 76 ARG A C 1
ATOM 610 O O . ARG A 1 76 ? 8.298 4.349 -24.179 1.00 82.06 76 ARG A O 1
ATOM 617 N N . GLU A 1 77 ? 9.326 3.777 -22.269 1.00 76.75 77 GLU A N 1
ATOM 618 C CA . GLU A 1 77 ? 10.648 4.299 -22.619 1.00 76.75 77 GLU A CA 1
ATOM 619 C C . GLU A 1 77 ? 11.333 3.418 -23.670 1.00 76.75 77 GLU A C 1
ATOM 621 O O . GLU A 1 77 ? 11.807 3.953 -24.667 1.00 76.75 77 GLU A O 1
ATOM 626 N N . CYS A 1 78 ? 11.278 2.086 -23.537 1.00 75.62 78 CYS A N 1
ATOM 627 C CA . CYS A 1 78 ? 11.793 1.158 -24.553 1.00 75.62 78 CYS A CA 1
ATOM 628 C C . CYS A 1 78 ? 11.069 1.257 -25.904 1.00 75.62 78 CYS A C 1
ATOM 630 O O . CYS A 1 78 ? 11.669 0.973 -26.926 1.00 75.62 78 CYS A O 1
ATOM 632 N N . GLN A 1 79 ? 9.785 1.629 -25.928 1.00 70.62 79 GLN A N 1
ATOM 633 C CA . GLN A 1 79 ? 9.024 1.810 -27.176 1.00 70.62 79 GLN A CA 1
ATOM 634 C C . GLN A 1 79 ? 9.318 3.137 -27.892 1.00 70.62 79 GLN A C 1
ATOM 636 O O . GLN A 1 79 ? 8.848 3.342 -29.008 1.00 70.62 79 GLN A O 1
ATOM 641 N N . ARG A 1 80 ? 10.010 4.068 -27.229 1.00 65.25 80 ARG A N 1
ATOM 642 C CA . ARG A 1 80 ? 10.347 5.395 -27.766 1.00 65.25 80 ARG A CA 1
ATOM 643 C C . ARG A 1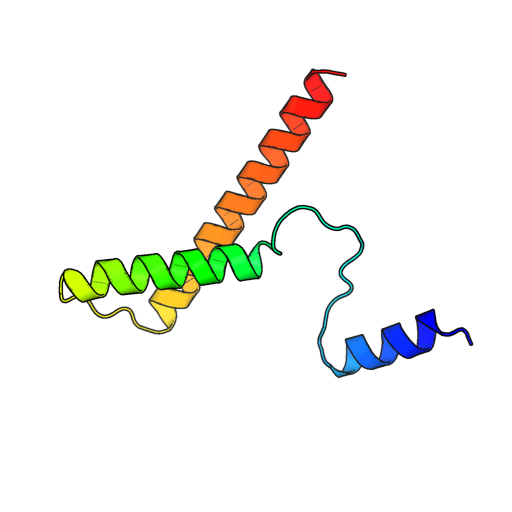 80 ? 11.793 5.494 -28.265 1.00 65.25 80 ARG A C 1
ATOM 645 O O . ARG A 1 80 ? 12.144 6.548 -28.789 1.00 65.25 80 ARG A O 1
ATOM 652 N N . GLN A 1 81 ? 12.599 4.452 -28.064 1.00 53.19 81 GLN A N 1
ATOM 653 C CA . GLN A 1 81 ? 13.965 4.305 -28.582 1.00 53.19 81 GLN A CA 1
ATOM 654 C C . GLN A 1 81 ? 13.948 3.407 -29.816 1.00 53.19 81 GLN A C 1
ATOM 656 O O . GLN A 1 81 ? 14.758 3.678 -30.727 1.00 53.19 81 GLN A O 1
#

Radius of gyration: 17.73 Å; chains: 1; bounding box: 54×21×42 Å

Organism: Shigella sonnei (strain Ss046) (NCBI:txid300269)

Sequence (81 aa):
MTEAEILGLIRRVAGISQQVDEQAMQPDSVTAENYARVVDEVMRRDGIELNGVDMRNIRTRVLELLAYRRRSQQRRECQRQ

pLDDT: mean 78.69, std 16.2, range [41.59, 97.25]